Protein AF-A0A8B3D7R4-F1 (afdb_monomer_lite)

Structure (mmCIF, N/CA/C/O backbone):
data_AF-A0A8B3D7R4-F1
#
_entry.id   AF-A0A8B3D7R4-F1
#
loop_
_atom_site.group_PDB
_atom_site.id
_atom_site.type_symbol
_atom_site.label_atom_id
_atom_site.label_alt_id
_atom_site.label_comp_id
_atom_site.label_asym_id
_atom_site.label_entity_id
_atom_site.label_seq_id
_atom_site.pdbx_PDB_ins_code
_atom_site.Cartn_x
_atom_site.Cartn_y
_atom_site.Cartn_z
_atom_site.occupancy
_atom_site.B_iso_or_equiv
_atom_site.auth_seq_id
_atom_site.auth_comp_id
_atom_site.auth_asym_id
_atom_site.auth_atom_id
_atom_site.pdbx_PDB_model_num
ATOM 1 N N . ASP A 1 1 ? -14.515 -0.821 -4.423 1.00 56.19 1 ASP A N 1
ATOM 2 C CA . ASP A 1 1 ? -13.870 -0.039 -3.351 1.00 56.19 1 ASP A CA 1
ATOM 3 C C . ASP A 1 1 ? -13.148 -0.980 -2.385 1.00 56.19 1 ASP A C 1
ATOM 5 O O . ASP A 1 1 ? -13.720 -1.470 -1.421 1.00 56.19 1 ASP A O 1
ATOM 9 N N . VAL A 1 2 ? -11.916 -1.363 -2.719 1.00 57.12 2 VAL A N 1
ATOM 10 C CA . VAL A 1 2 ? -11.154 -2.378 -1.961 1.00 57.12 2 VAL A CA 1
ATOM 11 C C . VAL A 1 2 ? -10.704 -1.852 -0.602 1.00 57.12 2 VAL A C 1
ATOM 13 O O . VAL A 1 2 ? -10.576 -2.616 0.354 1.00 57.12 2 VAL A O 1
ATOM 16 N N . VAL A 1 3 ? -10.541 -0.535 -0.500 1.00 54.00 3 VAL A N 1
ATOM 17 C CA . VAL A 1 3 ? -10.146 0.131 0.736 1.00 54.00 3 VAL A CA 1
ATOM 18 C C . VAL A 1 3 ? -11.272 0.040 1.781 1.00 54.00 3 VAL A C 1
ATOM 20 O O . VAL A 1 3 ? -10.990 -0.320 2.922 1.00 54.00 3 VAL A O 1
ATOM 23 N N . LYS A 1 4 ? -12.553 0.202 1.396 1.00 56.34 4 LYS A N 1
ATOM 24 C CA . LYS A 1 4 ? -13.704 -0.071 2.284 1.00 56.34 4 LYS A CA 1
ATOM 25 C C . LYS A 1 4 ? -13.783 -1.522 2.760 1.00 56.34 4 LYS A C 1
ATOM 27 O O . LYS A 1 4 ? -14.061 -1.758 3.931 1.00 56.34 4 LYS A O 1
ATOM 32 N N . VAL A 1 5 ? -13.532 -2.497 1.884 1.00 58.19 5 VAL A N 1
ATOM 33 C CA . VAL A 1 5 ? -13.610 -3.929 2.243 1.00 58.19 5 VAL A CA 1
ATOM 34 C C . VAL A 1 5 ? -12.491 -4.325 3.213 1.00 58.19 5 VAL A C 1
ATOM 36 O O . VAL A 1 5 ? -12.721 -5.096 4.145 1.00 58.19 5 VAL A O 1
ATOM 39 N N . ALA A 1 6 ? -11.286 -3.778 3.031 1.00 56.41 6 ALA A N 1
ATOM 40 C CA . ALA A 1 6 ? -10.182 -3.974 3.966 1.00 56.41 6 ALA A CA 1
ATOM 41 C C . ALA A 1 6 ? -10.46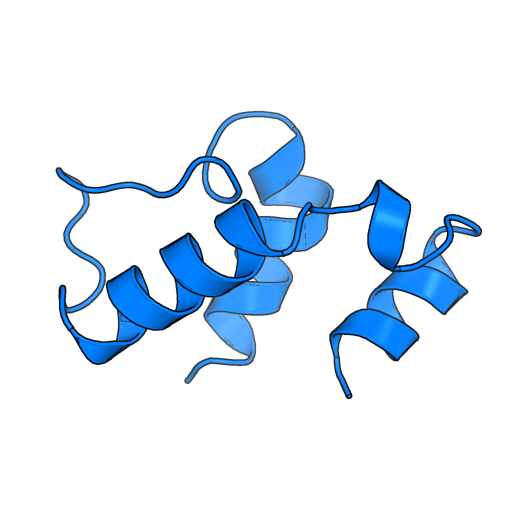6 -3.325 5.333 1.00 56.41 6 ALA A C 1
ATOM 43 O O . ALA A 1 6 ? -10.228 -3.961 6.356 1.00 56.41 6 ALA A O 1
ATOM 44 N N . SER A 1 7 ? -11.043 -2.118 5.338 1.00 50.69 7 SER A N 1
ATOM 45 C CA . SER A 1 7 ? -11.435 -1.382 6.548 1.00 50.69 7 SER A CA 1
ATOM 46 C C . SER A 1 7 ? -12.512 -2.107 7.369 1.00 50.69 7 SER A C 1
ATOM 48 O O . SER A 1 7 ? -12.362 -2.259 8.581 1.00 50.69 7 SER A O 1
ATOM 50 N N . GLN A 1 8 ? -13.552 -2.651 6.722 1.00 53.69 8 GLN A N 1
ATOM 51 C CA . GLN A 1 8 ? -14.611 -3.401 7.414 1.00 53.69 8 GLN A CA 1
ATOM 52 C C . GLN A 1 8 ? -14.115 -4.696 8.072 1.00 53.69 8 GLN A C 1
ATOM 54 O O . GLN A 1 8 ? -14.642 -5.090 9.109 1.00 53.69 8 GLN A O 1
ATOM 59 N N . LYS A 1 9 ? -13.096 -5.355 7.505 1.00 51.62 9 LYS A N 1
ATOM 60 C CA . LYS A 1 9 ? -12.521 -6.584 8.076 1.00 51.62 9 LYS A CA 1
ATOM 61 C C . LYS A 1 9 ? -11.557 -6.342 9.237 1.00 51.62 9 LYS A C 1
ATOM 63 O O . LYS A 1 9 ? -11.322 -7.272 10.000 1.00 51.62 9 LYS A O 1
ATOM 68 N N . SER A 1 10 ? -10.980 -5.147 9.361 1.00 51.00 10 SER A N 1
ATOM 69 C CA . SER A 1 10 ? -9.995 -4.836 10.405 1.00 51.00 10 SER A CA 1
ATOM 70 C C . SER A 1 10 ? -10.544 -3.977 11.545 1.00 51.00 10 SER A C 1
ATOM 72 O O . SER A 1 10 ? -9.813 -3.722 12.494 1.00 51.00 10 SER A O 1
ATOM 74 N N . GLY A 1 11 ? -11.787 -3.483 11.450 1.00 46.53 11 GLY A N 1
ATOM 75 C CA . GLY A 1 11 ? -12.368 -2.556 12.434 1.00 46.53 11 GLY A CA 1
ATOM 76 C C . GLY A 1 11 ? -11.680 -1.184 12.485 1.00 46.53 11 GLY A C 1
ATOM 77 O O . GLY A 1 11 ? -11.969 -0.378 13.364 1.00 46.53 11 GLY A O 1
ATOM 78 N N . LEU A 1 12 ? -10.772 -0.908 11.545 1.00 47.12 12 LEU A N 1
ATOM 79 C CA . LEU A 1 12 ? -9.997 0.329 11.468 1.00 47.12 12 LEU A CA 1
ATOM 80 C C . LEU A 1 12 ? -10.565 1.184 10.345 1.00 47.12 12 LEU A C 1
ATOM 82 O O . LEU A 1 12 ? -10.703 0.703 9.219 1.00 47.12 12 LEU A O 1
ATOM 86 N N . ALA A 1 13 ? -10.873 2.448 10.634 1.00 55.38 13 ALA A N 1
ATOM 87 C CA . ALA A 1 13 ? -11.292 3.403 9.617 1.00 55.38 13 ALA A CA 1
ATOM 88 C C . ALA A 1 13 ? -10.266 3.448 8.469 1.00 55.38 13 ALA A C 1
ATOM 90 O O . ALA A 1 13 ? -9.055 3.427 8.685 1.00 55.38 13 ALA A O 1
ATOM 91 N N . THR A 1 14 ? -10.766 3.495 7.236 1.00 54.94 14 THR A N 1
ATOM 92 C CA . THR A 1 14 ? -10.017 3.458 5.969 1.00 54.94 14 THR A CA 1
ATOM 93 C C . THR A 1 14 ? -8.827 4.428 5.929 1.00 54.94 14 THR A C 1
ATOM 95 O O . THR A 1 14 ? -7.803 4.139 5.316 1.00 54.94 14 THR A O 1
ATOM 98 N N . GLU A 1 15 ? -8.949 5.556 6.629 1.00 54.34 15 GLU A N 1
ATOM 99 C CA . GLU A 1 15 ? -7.951 6.626 6.735 1.00 54.34 15 GLU A CA 1
ATOM 100 C C . GLU A 1 15 ? -6.812 6.324 7.731 1.00 54.34 15 GLU A C 1
ATOM 102 O O . GLU A 1 15 ? -5.756 6.947 7.656 1.00 54.34 15 GLU A O 1
ATOM 107 N N . PHE A 1 16 ? -6.982 5.340 8.624 1.00 57.34 16 PHE A N 1
ATOM 108 C CA . PHE A 1 16 ? -5.955 4.883 9.572 1.00 57.34 16 PHE A CA 1
ATOM 109 C C . PHE A 1 16 ? -5.067 3.758 9.020 1.00 57.34 16 PHE A C 1
ATOM 111 O O . PHE A 1 16 ? -3.985 3.517 9.552 1.00 57.34 16 PHE A O 1
ATOM 118 N N . LEU A 1 17 ? -5.494 3.066 7.957 1.00 65.25 17 LEU A N 1
ATOM 119 C CA . LEU A 1 17 ? -4.732 1.957 7.365 1.00 65.25 17 LEU A CA 1
ATOM 120 C C . LEU A 1 17 ? -3.591 2.446 6.460 1.00 65.25 17 LEU A C 1
ATOM 122 O O . LEU A 1 17 ? -2.505 1.867 6.456 1.00 65.25 17 LEU A O 1
ATOM 126 N N . ALA A 1 18 ? -3.823 3.522 5.709 1.00 69.44 18 ALA A N 1
ATOM 127 C CA . ALA A 1 18 ? -2.803 4.210 4.929 1.00 69.44 18 ALA A CA 1
ATOM 128 C C . ALA A 1 18 ? -3.237 5.646 4.634 1.00 69.44 18 ALA A C 1
ATOM 130 O O . ALA A 1 18 ? -4.390 5.909 4.296 1.00 69.44 18 ALA A O 1
ATOM 131 N N . SER A 1 19 ? -2.285 6.574 4.685 1.00 82.56 19 SER A N 1
ATOM 132 C CA . SER A 1 19 ? -2.518 7.951 4.251 1.00 82.56 19 SER A CA 1
ATOM 133 C C . SER A 1 19 ? -2.781 8.030 2.740 1.00 82.56 19 SER A C 1
ATOM 135 O O . SER A 1 19 ? -2.322 7.198 1.952 1.00 82.56 19 SER A O 1
ATOM 137 N N . LYS A 1 20 ? -3.427 9.114 2.294 1.00 82.75 20 LYS A N 1
ATOM 138 C CA . LYS A 1 20 ? -3.617 9.420 0.863 1.00 82.75 20 LYS A CA 1
ATOM 139 C C . LYS A 1 20 ? -2.301 9.391 0.069 1.00 82.75 20 LYS A C 1
ATOM 141 O O . LYS A 1 20 ? -2.277 8.938 -1.073 1.00 82.75 20 LYS A O 1
ATOM 146 N N . LYS A 1 21 ? -1.191 9.829 0.680 1.00 87.81 21 LYS A N 1
ATOM 147 C CA . LYS A 1 21 ? 0.153 9.773 0.080 1.00 87.81 21 LYS A CA 1
ATOM 148 C C . LYS A 1 21 ? 0.572 8.332 -0.218 1.00 87.81 21 LYS A C 1
ATOM 150 O O . LYS A 1 21 ? 1.017 8.046 -1.324 1.00 87.81 21 LYS A O 1
ATOM 155 N N . GLN A 1 22 ? 0.395 7.440 0.749 1.00 88.00 22 GLN A N 1
ATOM 156 C CA . GLN A 1 22 ? 0.775 6.031 0.654 1.00 88.00 22 GLN A CA 1
ATOM 157 C C . GLN A 1 22 ? -0.039 5.274 -0.401 1.00 88.00 22 GLN A C 1
ATOM 159 O O . GLN A 1 22 ? 0.518 4.509 -1.187 1.00 88.00 22 GLN A O 1
ATOM 164 N N . ILE A 1 23 ? -1.342 5.556 -0.482 1.00 85.94 23 ILE A N 1
ATOM 165 C CA . ILE A 1 23 ? -2.217 5.023 -1.536 1.00 85.94 23 ILE A CA 1
ATOM 166 C C . ILE A 1 23 ? -1.741 5.498 -2.918 1.00 85.94 23 ILE A C 1
ATOM 168 O O . ILE A 1 23 ? -1.585 4.700 -3.841 1.00 85.94 23 ILE A O 1
ATOM 172 N N . ASN A 1 24 ? -1.436 6.789 -3.061 1.00 88.69 24 ASN A N 1
ATOM 173 C CA . ASN A 1 24 ? -0.957 7.338 -4.330 1.00 88.69 24 ASN A CA 1
ATOM 174 C C . ASN A 1 24 ? 0.430 6.810 -4.731 1.00 88.69 24 ASN A C 1
ATOM 176 O O . ASN A 1 24 ? 0.699 6.664 -5.928 1.00 88.69 24 ASN A O 1
ATOM 180 N N . GLN A 1 25 ? 1.303 6.515 -3.762 1.00 92.56 25 GLN A N 1
ATOM 181 C CA . GLN A 1 25 ? 2.613 5.913 -4.018 1.00 92.56 25 GLN A CA 1
ATOM 182 C C . GLN A 1 25 ? 2.472 4.526 -4.647 1.00 92.56 25 GLN A C 1
ATOM 184 O O . GLN A 1 25 ? 3.089 4.292 -5.682 1.00 92.56 25 GLN A O 1
ATOM 189 N N . ILE A 1 26 ? 1.646 3.631 -4.086 1.00 90.62 26 ILE A N 1
ATOM 190 C CA . ILE A 1 26 ? 1.479 2.287 -4.660 1.00 90.62 26 ILE A CA 1
ATOM 191 C C . ILE A 1 26 ? 0.796 2.322 -6.028 1.00 90.62 26 ILE A C 1
ATOM 193 O O . ILE A 1 26 ? 1.264 1.652 -6.942 1.00 90.62 26 ILE A O 1
ATOM 197 N N . ILE A 1 27 ? -0.225 3.163 -6.225 1.00 89.38 27 ILE A N 1
ATOM 198 C CA . ILE A 1 27 ? -0.862 3.330 -7.544 1.00 89.38 27 ILE A CA 1
ATOM 199 C C . ILE A 1 27 ? 0.165 3.806 -8.582 1.00 89.38 27 ILE A C 1
ATOM 201 O O . ILE A 1 27 ? 0.284 3.230 -9.662 1.00 89.38 27 ILE A O 1
ATOM 205 N N . SER A 1 28 ? 0.955 4.831 -8.245 1.00 93.06 28 SER A N 1
ATOM 206 C CA . SER A 1 28 ? 2.002 5.339 -9.140 1.00 93.06 28 SER A CA 1
ATOM 207 C C . SER A 1 28 ? 3.092 4.302 -9.395 1.00 93.06 28 SER A C 1
ATOM 209 O O . SER A 1 28 ? 3.629 4.239 -10.495 1.00 93.06 28 SER A O 1
ATOM 211 N N . TRP A 1 29 ? 3.429 3.494 -8.395 1.00 95.31 29 TRP A N 1
ATOM 212 C CA . TRP A 1 29 ? 4.433 2.450 -8.520 1.00 95.31 29 TRP A CA 1
ATOM 213 C C . TRP A 1 29 ? 3.984 1.328 -9.460 1.00 95.31 29 TRP A C 1
ATOM 215 O O . TRP A 1 29 ? 4.742 0.947 -10.350 1.00 95.31 29 TRP A O 1
ATOM 225 N N . VAL A 1 30 ? 2.733 0.873 -9.344 1.00 91.12 30 VAL A N 1
ATOM 226 C CA . VAL A 1 30 ? 2.186 -0.146 -10.248 1.00 91.12 30 VAL A CA 1
ATOM 227 C C . VAL A 1 30 ? 2.070 0.388 -11.678 1.00 91.12 30 VAL A C 1
ATOM 229 O O . VAL A 1 30 ? 2.546 -0.262 -12.599 1.00 91.12 30 VAL A O 1
ATOM 232 N N . TRP A 1 31 ? 1.485 1.574 -11.885 1.00 91.00 31 TRP A N 1
ATOM 233 C CA . TRP A 1 31 ? 1.157 2.052 -13.240 1.00 91.00 31 TRP A CA 1
ATOM 234 C C . TRP A 1 31 ? 2.266 2.834 -13.945 1.00 91.00 31 TRP A C 1
ATOM 236 O O . TRP A 1 31 ? 2.308 2.860 -15.169 1.00 91.00 31 TRP A O 1
ATOM 246 N N . LYS A 1 32 ? 3.143 3.525 -13.206 1.00 93.19 32 LYS A N 1
ATOM 247 C CA . LYS A 1 32 ? 4.190 4.385 -13.798 1.00 93.19 32 LYS A CA 1
ATOM 248 C C . LYS A 1 32 ? 5.593 3.826 -13.635 1.00 93.19 32 LYS A C 1
ATOM 250 O O . LYS A 1 32 ? 6.502 4.293 -14.316 1.00 93.19 32 LYS A O 1
ATOM 255 N N . LYS A 1 33 ? 5.801 2.933 -12.666 1.00 91.88 33 LYS A N 1
ATOM 256 C CA . LYS A 1 33 ? 7.120 2.382 -12.326 1.00 91.88 33 LYS A CA 1
ATOM 257 C C . LYS A 1 33 ? 7.203 0.879 -12.568 1.00 91.88 33 LYS A C 1
ATOM 259 O O . LYS A 1 33 ? 8.201 0.300 -12.176 1.00 91.88 33 LYS A O 1
ATOM 264 N N . ASP A 1 34 ? 6.180 0.284 -13.179 1.00 92.38 34 ASP A N 1
ATOM 265 C CA . ASP A 1 34 ? 6.115 -1.138 -13.535 1.00 92.38 34 ASP A CA 1
ATOM 266 C C . ASP A 1 34 ? 6.538 -2.079 -12.397 1.00 92.38 34 ASP A C 1
ATOM 268 O O . ASP A 1 34 ? 7.254 -3.055 -12.580 1.00 92.38 34 ASP A O 1
ATOM 272 N N . ARG A 1 35 ? 6.120 -1.745 -11.170 1.00 92.69 35 ARG A N 1
ATOM 273 C CA . ARG A 1 35 ? 6.471 -2.506 -9.964 1.00 92.69 35 ARG A CA 1
ATOM 274 C C . ARG A 1 35 ? 7.989 -2.652 -9.721 1.00 92.69 35 ARG A C 1
ATOM 276 O O . ARG A 1 35 ? 8.431 -3.641 -9.141 1.00 92.69 35 ARG A O 1
ATOM 283 N N . ASP A 1 36 ? 8.779 -1.650 -10.107 1.00 94.75 36 ASP A N 1
ATOM 284 C CA . ASP A 1 36 ? 10.233 -1.604 -9.908 1.00 94.75 36 ASP A CA 1
ATOM 285 C C . ASP A 1 36 ? 10.621 -1.777 -8.420 1.00 94.75 36 ASP A C 1
ATOM 287 O O . ASP A 1 36 ? 10.305 -0.903 -7.598 1.00 94.75 36 ASP A O 1
ATOM 291 N N . PRO A 1 37 ? 11.328 -2.859 -8.043 1.00 92.19 37 PRO A N 1
ATOM 292 C CA . PRO A 1 37 ? 11.690 -3.132 -6.654 1.00 92.19 37 PRO A CA 1
ATOM 293 C C . PRO A 1 37 ? 12.621 -2.070 -6.048 1.00 92.19 37 PRO A C 1
ATOM 295 O O . PRO A 1 37 ? 12.627 -1.905 -4.830 1.00 92.19 37 PRO A O 1
ATOM 298 N N . ALA A 1 38 ? 13.343 -1.286 -6.859 1.00 94.19 38 ALA A N 1
ATOM 299 C CA . ALA A 1 38 ? 14.164 -0.175 -6.370 1.00 94.19 38 ALA A CA 1
ATOM 300 C C . ALA A 1 38 ? 13.331 1.027 -5.879 1.00 94.19 38 ALA A C 1
ATOM 302 O O . ALA A 1 38 ? 13.861 1.947 -5.256 1.00 94.19 38 ALA A O 1
ATOM 303 N N . ARG A 1 39 ? 12.021 1.048 -6.160 1.00 92.88 39 ARG A N 1
ATOM 304 C CA . ARG A 1 39 ? 11.092 2.143 -5.827 1.00 92.88 39 ARG A CA 1
ATOM 305 C C . ARG A 1 39 ? 9.933 1.671 -4.954 1.00 92.88 39 ARG A C 1
ATOM 307 O O . ARG A 1 39 ? 8.808 2.148 -5.106 1.00 92.88 39 ARG A O 1
ATOM 314 N N . LEU A 1 40 ? 10.210 0.724 -4.064 1.00 93.88 40 LEU A N 1
ATOM 315 C CA . LEU A 1 40 ? 9.206 0.042 -3.260 1.00 93.88 40 LEU A CA 1
ATOM 316 C C . LEU A 1 40 ? 8.422 1.030 -2.359 1.00 93.88 40 LEU A C 1
ATOM 318 O O . LEU A 1 40 ? 9.021 1.690 -1.509 1.00 93.88 40 LEU A O 1
ATOM 322 N N . PRO A 1 41 ? 7.089 1.152 -2.513 1.00 93.88 41 PRO A N 1
ATOM 323 C CA . PRO A 1 41 ? 6.266 2.049 -1.699 1.00 93.88 41 PRO A CA 1
ATOM 324 C C . PRO A 1 41 ? 6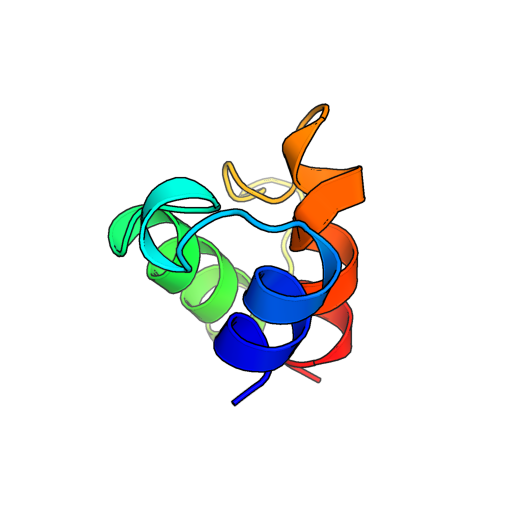.293 1.708 -0.208 1.00 93.88 41 PRO A C 1
ATOM 326 O O . PRO A 1 41 ? 6.455 0.550 0.167 1.00 93.88 41 PRO A O 1
ATOM 329 N N . ASP A 1 42 ? 5.987 2.686 0.646 1.00 90.44 42 ASP A N 1
ATOM 330 C CA . ASP A 1 42 ? 5.956 2.500 2.107 1.00 90.44 42 ASP A CA 1
ATOM 331 C C . ASP A 1 42 ? 4.933 1.433 2.555 1.00 90.44 42 ASP A C 1
ATOM 333 O O . ASP A 1 42 ? 5.098 0.781 3.584 1.00 90.44 42 ASP A O 1
ATOM 337 N N . VAL A 1 43 ? 3.856 1.239 1.784 1.00 90.25 43 VAL A N 1
ATOM 338 C CA . VAL A 1 43 ? 2.834 0.203 2.046 1.00 90.25 43 VAL A CA 1
ATOM 339 C C . VAL A 1 43 ? 3.272 -1.201 1.643 1.00 90.25 43 VAL A C 1
ATO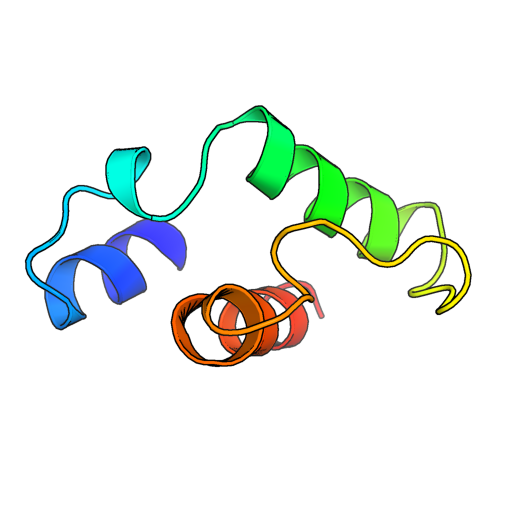M 341 O O . VAL A 1 43 ? 2.619 -2.164 2.024 1.00 90.25 43 VAL A O 1
ATOM 344 N N . MET A 1 44 ? 4.365 -1.320 0.893 1.00 93.06 44 MET A N 1
ATOM 345 C CA . MET A 1 44 ? 4.954 -2.589 0.468 1.00 93.06 44 MET A CA 1
ATOM 346 C C . MET A 1 44 ? 6.112 -3.016 1.387 1.00 93.06 44 MET A C 1
ATOM 348 O O . MET A 1 44 ? 6.886 -3.896 1.030 1.00 93.06 44 MET A O 1
ATOM 352 N N . GLN A 1 45 ? 6.245 -2.395 2.564 1.00 91.31 45 GLN A N 1
ATOM 353 C CA . GLN A 1 45 ? 7.337 -2.632 3.508 1.00 91.31 45 GLN A CA 1
ATOM 354 C C . GLN A 1 45 ? 6.816 -2.994 4.908 1.00 91.31 45 GLN A C 1
ATOM 356 O O . GLN A 1 45 ? 5.818 -2.443 5.385 1.00 91.31 45 GLN A O 1
ATOM 361 N N . GLY A 1 46 ? 7.531 -3.898 5.586 1.00 89.19 46 GLY A N 1
ATOM 362 C CA . GLY A 1 46 ? 7.256 -4.313 6.965 1.00 89.19 46 GLY A CA 1
ATOM 363 C C . GLY A 1 46 ? 5.819 -4.799 7.186 1.00 89.19 46 GLY A C 1
ATOM 364 O O . GLY A 1 46 ? 5.202 -5.380 6.298 1.00 89.19 46 GLY A O 1
ATOM 365 N N . TRP A 1 47 ? 5.251 -4.496 8.357 1.00 86.50 47 TRP A N 1
ATOM 366 C CA . TRP A 1 47 ? 3.901 -4.942 8.740 1.00 86.50 47 TRP A CA 1
ATOM 367 C C . TRP A 1 47 ? 2.776 -4.393 7.839 1.00 86.50 47 TRP A C 1
ATOM 369 O O . TRP A 1 47 ? 1.681 -4.954 7.786 1.00 86.50 47 TRP A O 1
ATOM 379 N N . ARG A 1 48 ? 3.022 -3.297 7.101 1.00 86.75 48 ARG A N 1
ATOM 380 C CA . ARG A 1 48 ? 2.033 -2.728 6.169 1.00 86.75 48 ARG A CA 1
ATOM 381 C C . ARG A 1 48 ? 1.849 -3.592 4.927 1.00 86.75 48 ARG A C 1
ATOM 383 O O . ARG A 1 48 ? 0.739 -3.622 4.391 1.00 86.75 48 ARG A O 1
ATOM 390 N N . LEU A 1 49 ? 2.895 -4.307 4.508 1.00 89.31 49 LEU A N 1
ATOM 391 C CA . LEU A 1 49 ? 2.833 -5.235 3.382 1.00 89.31 49 LEU A CA 1
ATOM 392 C C . LEU A 1 49 ? 1.784 -6.321 3.640 1.00 89.31 49 LEU A C 1
ATOM 394 O O . LEU A 1 49 ? 0.874 -6.501 2.832 1.00 89.31 49 LEU A O 1
ATOM 398 N N . GLU A 1 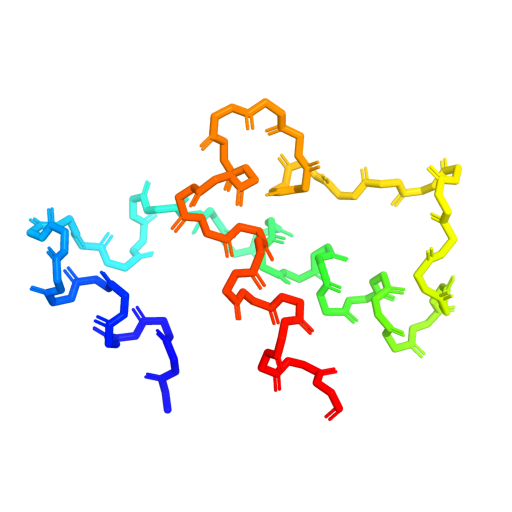50 ? 1.875 -6.973 4.799 1.00 85.31 50 GLU A N 1
ATOM 399 C CA . GLU A 1 50 ? 1.004 -8.085 5.193 1.00 85.31 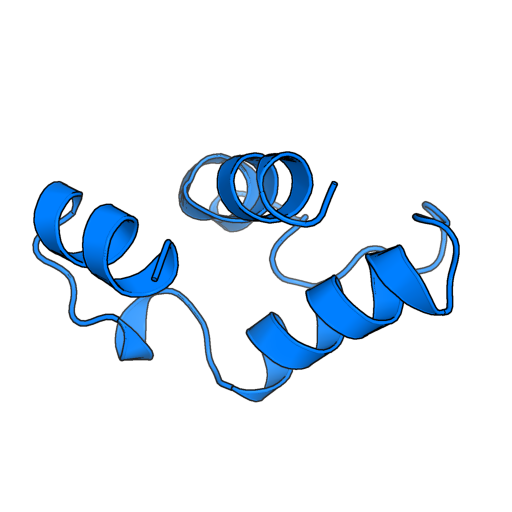50 GLU A CA 1
ATOM 400 C C . GLU A 1 50 ? -0.448 -7.636 5.398 1.00 85.31 50 GLU A C 1
ATOM 402 O O . GLU A 1 50 ? -1.402 -8.323 5.022 1.00 85.31 50 GLU A O 1
ATOM 407 N N . LEU A 1 51 ? -0.637 -6.443 5.967 1.00 82.12 51 LEU A N 1
ATOM 408 C CA . LEU A 1 51 ? -1.969 -5.933 6.264 1.00 82.12 51 LEU A CA 1
ATOM 409 C C . LEU A 1 51 ? -2.695 -5.419 5.011 1.00 82.12 51 LEU A C 1
ATOM 411 O O . LEU A 1 51 ? -3.900 -5.673 4.848 1.00 82.12 51 LEU A O 1
ATOM 415 N N . LEU A 1 52 ? -1.973 -4.687 4.152 1.00 83.31 52 LEU A N 1
ATOM 416 C CA . LEU A 1 52 ? -2.541 -3.869 3.079 1.00 83.31 52 LEU A CA 1
ATOM 417 C C . LEU A 1 52 ? -1.792 -3.977 1.740 1.00 83.31 52 LEU A C 1
ATOM 419 O O . LEU A 1 52 ? -2.458 -4.078 0.709 1.00 83.31 52 LEU A O 1
ATOM 423 N N . GLY A 1 53 ? -0.456 -3.955 1.730 1.00 86.88 53 GLY A N 1
ATOM 424 C CA . GLY A 1 53 ? 0.352 -3.903 0.502 1.00 86.88 53 GLY A CA 1
ATOM 425 C C . GLY A 1 53 ? 0.05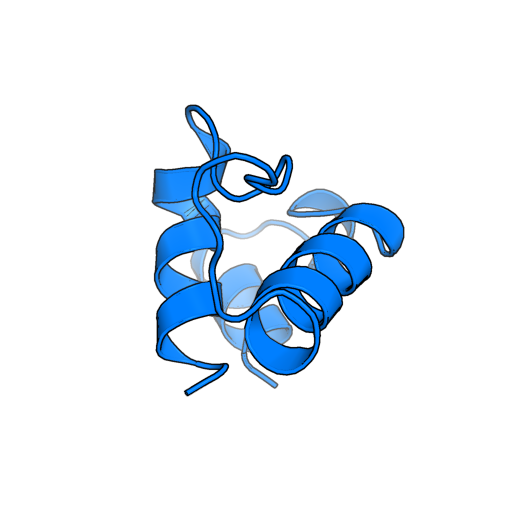2 -5.037 -0.479 1.00 86.88 53 GLY A C 1
ATOM 426 O O . GLY A 1 53 ? -0.287 -4.781 -1.635 1.00 86.88 53 GLY A O 1
ATOM 427 N N . GLU A 1 54 ? 0.056 -6.280 0.007 1.00 88.75 54 GLU A N 1
ATOM 428 C CA . GLU A 1 54 ? -0.308 -7.493 -0.745 1.00 88.75 54 GLU A CA 1
ATOM 429 C C . GLU A 1 54 ? -1.706 -7.378 -1.383 1.00 88.75 54 GLU A C 1
ATOM 431 O O . GLU A 1 54 ? -1.901 -7.601 -2.583 1.00 88.75 54 GLU A O 1
ATOM 436 N N . LYS A 1 55 ? -2.698 -6.961 -0.583 1.00 86.12 55 LYS A N 1
ATOM 437 C CA . LYS A 1 55 ? -4.096 -6.820 -1.021 1.00 86.12 55 LYS A CA 1
ATOM 438 C C . LYS A 1 55 ? -4.240 -5.743 -2.092 1.00 86.12 55 LYS A C 1
ATOM 440 O O . LYS A 1 55 ? -4.955 -5.952 -3.070 1.00 86.12 55 LYS A O 1
ATOM 445 N N . MET A 1 56 ? -3.565 -4.606 -1.921 1.00 84.19 56 MET A N 1
ATOM 446 C CA . MET A 1 56 ? -3.599 -3.510 -2.888 1.00 84.19 56 MET A CA 1
ATOM 447 C C . MET A 1 56 ? -2.905 -3.890 -4.197 1.00 84.19 56 MET A C 1
ATOM 449 O O . MET A 1 56 ? -3.477 -3.664 -5.260 1.00 84.19 56 MET A O 1
ATOM 453 N N . ASN A 1 57 ? -1.728 -4.520 -4.143 1.00 86.00 57 ASN A N 1
ATOM 454 C CA . ASN A 1 57 ? -1.001 -4.940 -5.343 1.00 86.00 57 ASN A CA 1
ATOM 455 C C . ASN A 1 57 ? -1.796 -5.963 -6.176 1.00 86.00 57 ASN A C 1
ATOM 457 O O . ASN A 1 57 ? -1.792 -5.905 -7.404 1.00 86.00 57 ASN A O 1
ATOM 461 N N . LYS A 1 58 ? -2.539 -6.865 -5.518 1.00 85.94 58 LYS A N 1
ATOM 462 C CA . LYS A 1 58 ? -3.421 -7.832 -6.192 1.00 85.94 58 LYS A CA 1
ATOM 463 C C . LYS A 1 58 ? -4.618 -7.178 -6.890 1.00 85.94 58 LYS A C 1
ATOM 465 O O . LYS A 1 58 ? -5.095 -7.705 -7.891 1.00 85.94 58 LYS A O 1
ATOM 470 N N . VAL A 1 59 ? -5.121 -6.076 -6.340 1.00 82.50 59 VAL A N 1
ATOM 471 C CA . VAL A 1 59 ? -6.306 -5.364 -6.843 1.00 82.50 59 VAL A CA 1
ATOM 472 C C . VAL A 1 59 ? -5.960 -4.398 -7.964 1.00 82.50 59 VAL A C 1
ATOM 474 O O . VAL A 1 59 ? -6.753 -4.238 -8.881 1.00 82.50 59 VAL A O 1
ATOM 477 N N . LEU A 1 60 ? -4.780 -3.783 -7.909 1.00 80.69 60 LEU A N 1
ATOM 478 C CA . LEU A 1 60 ? -4.265 -2.877 -8.939 1.00 80.69 60 LEU A CA 1
ATOM 479 C C . LEU A 1 60 ? -3.718 -3.633 -10.171 1.00 80.69 60 LEU A C 1
ATOM 481 O O . LEU A 1 60 ? -2.812 -3.130 -10.833 1.00 80.69 60 LEU A O 1
ATOM 485 N N . LYS A 1 61 ? -4.212 -4.850 -10.440 1.00 61.91 61 LYS A N 1
ATOM 486 C CA . LYS A 1 61 ? -3.852 -5.636 -11.627 1.00 61.91 61 LYS A CA 1
ATOM 487 C C . LYS A 1 61 ? -4.322 -4.967 -12.908 1.00 61.91 61 LYS A C 1
ATOM 489 O O . LYS A 1 61 ? -5.470 -4.475 -12.922 1.00 61.91 61 LYS A O 1
#

Sequence (61 aa):
DVVKVASQKSGLATEFLASKKQINQIISWVWKKDRDPARLPDVMQGWRLELLGEKMNKVLK

Radius of gyration: 11.02 Å; chains: 1; bounding box: 29×18×26 Å

pLDDT: mean 78.64, std 16.09, range [46.53, 95.31]

Secondary structure (DSSP, 8-state):
-HHHHHHHHHTS-HHHHS-HHHHHHHHHHHHHSTT-GGG--GGGSTHHIIIIIHHHHHH--

Organism: Vibrio harveyi (NCBI:txid669)

Foldseek 3Di:
DLLVVLCVVPVHPSCVLDHPVQLVQLLCCVPVVVVPPVSQGPCCDDPSVVSPVVSSNVVSD

InterPro domains:
  IPR010997 HRDC-like superfamily [SSF47819] (2-61)
  IPR044876 HRDC domain superfamily [G3DSA:1.10.150.80] (1-61)
  IPR048579 Ribonuclease D, C-terminal HRDC domain [PF21293] (2-55)
  IPR051086 Ribonuclease D-like [PTHR47649] (3-61)